Protein AF-A0A527GI50-F1 (afdb_monomer)

Mean predicted aligned error: 7.08 Å

Sequence (161 aa):
MSSLSAKIKDAFDEPACDKNRGKDAKARKEGCSKSLTPGAAAGGCAFDGAKIVLQPITDVAHLVHAPLACEGNSWDNRGAVSSGPTLWRTSFTTDLTELDLVMGQGERKLFKAIREIKHTYAPPAIFVYSTCVTALIGDDIEAVCKRATEKFGLAVVPINA

pLDDT: mean 90.47, std 7.97, range [59.47, 98.44]

Radius of gyration: 18.45 Å; Cα contacts (8 Å, |Δi|>4): 214; chains: 1; bounding box: 41×43×48 Å

Foldseek 3Di:
DDDPVRVVQVVLQDVPDVVLVPDPPVSSSCHPVDDDDPPDDDDDDVLLVVCLVCLLPQQEAEEELDAPPVCVVNQVPDDHDDPDRHNSNDHHYLNDDPCCLVVVCSLVSVLVSLVVCCVPRVTQAYEYEYDPSCVVSPPPVVVSQVVSCVVRVHRYHYDDD

Nearest PDB structures (foldseek):
  3pdi-assembly2_E  TM=9.610E-01  e=7.365E-15  Azotobacter vinelandii DJ
  9cjb-assembly1_A  TM=9.065E-01  e=5.347E-09  Azotobacter vinelandii
  8eno-assembly1_C  TM=9.141E-01  e=1.102E-08  Azotobacter vinelandii DJ
  7adr-assembly1_A  TM=8.720E-01  e=5.679E-09  Azotobacter vinelandii
  8eno-assembly1_A  TM=7.626E-01  e=2.012E-08  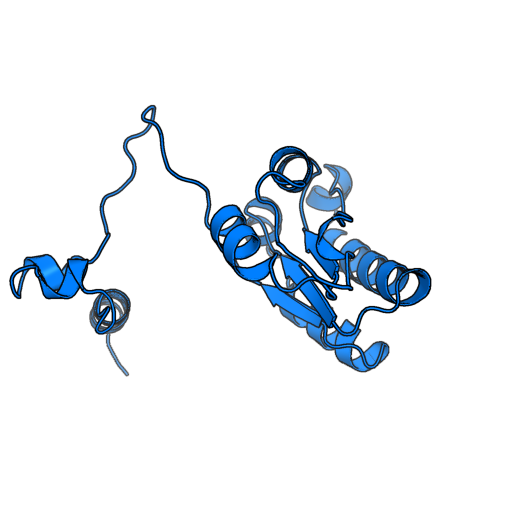Azotobacter vinelandii DJ

Solvent-accessible surface area (backbone atoms only — not comparable to full-atom values): 9445 Å² total; per-residue (Å²): 132,83,52,70,71,54,56,58,49,53,76,28,67,52,91,87,36,66,78,44,64,74,39,54,85,66,62,25,60,53,45,91,66,77,74,76,59,88,95,53,94,64,79,78,54,55,40,54,53,50,48,68,70,50,47,62,53,28,54,29,41,55,34,36,44,36,43,53,66,69,52,71,71,50,61,76,70,68,83,62,90,66,97,72,53,60,44,48,77,52,84,40,65,58,50,48,47,71,66,31,65,76,68,68,41,50,61,62,48,45,52,51,51,54,52,50,47,47,73,76,68,56,48,78,30,36,40,37,33,41,29,75,66,41,59,71,77,61,59,62,54,60,62,46,24,51,53,46,22,73,74,67,78,38,51,41,45,64,40,92,60

Structure (mmCIF, N/CA/C/O backbone):
data_AF-A0A527GI50-F1
#
_entry.id   AF-A0A527GI50-F1
#
loop_
_atom_site.group_PDB
_atom_site.id
_atom_site.type_symbol
_atom_site.label_atom_id
_atom_site.label_alt_id
_atom_site.label_comp_id
_atom_site.label_asym_id
_atom_site.label_entity_id
_atom_site.label_seq_id
_atom_site.pdbx_PDB_ins_code
_atom_site.Cartn_x
_atom_site.Cartn_y
_atom_site.Cartn_z
_atom_site.occupancy
_atom_site.B_iso_or_equiv
_atom_site.auth_seq_id
_atom_site.auth_comp_id
_atom_site.auth_asym_id
_atom_site.auth_atom_id
_atom_site.pdbx_PDB_model_num
ATOM 1 N N . MET A 1 1 ? 9.474 -32.047 -7.354 1.00 59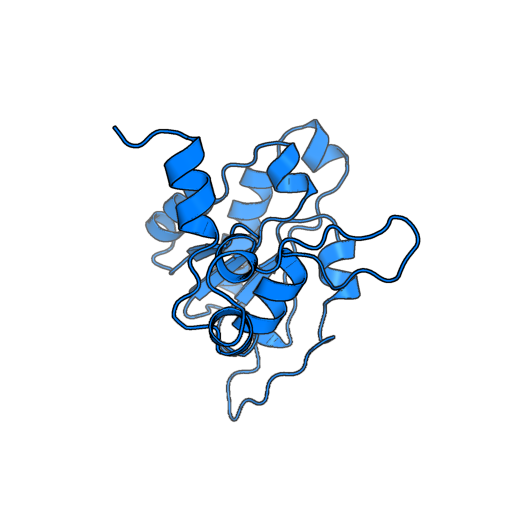.47 1 MET A N 1
ATOM 2 C CA . MET A 1 1 ? 9.463 -30.571 -7.228 1.00 59.47 1 MET A CA 1
ATOM 3 C C . MET A 1 1 ? 9.898 -29.967 -8.555 1.00 59.47 1 MET A C 1
ATOM 5 O O . MET A 1 1 ? 10.880 -30.441 -9.109 1.00 59.47 1 MET A O 1
ATOM 9 N N . SER A 1 2 ? 9.166 -28.982 -9.084 1.00 74.88 2 SER A N 1
ATOM 10 C CA . SER A 1 2 ? 9.562 -28.235 -10.292 1.00 74.88 2 SER A CA 1
ATOM 11 C C . SER A 1 2 ? 10.932 -27.578 -10.102 1.00 74.88 2 SER A C 1
ATOM 13 O O . SER A 1 2 ? 11.183 -27.010 -9.038 1.00 74.88 2 SER A O 1
ATOM 15 N N . SER A 1 3 ? 11.791 -27.604 -11.125 1.00 91.00 3 SER A N 1
ATOM 16 C CA . SER A 1 3 ? 13.058 -26.863 -11.100 1.00 91.00 3 SER A CA 1
ATOM 17 C C . SER A 1 3 ? 12.807 -25.349 -11.052 1.00 91.00 3 SER A C 1
ATOM 19 O O . SER A 1 3 ? 11.764 -24.869 -11.506 1.00 91.00 3 SER A O 1
ATOM 21 N N . LEU A 1 4 ? 13.764 -24.579 -10.521 1.00 83.75 4 LEU A N 1
ATOM 22 C CA . LEU A 1 4 ? 13.697 -23.109 -10.503 1.00 83.75 4 LEU A CA 1
ATOM 23 C C . LEU A 1 4 ? 13.525 -22.542 -11.921 1.00 83.75 4 LEU A C 1
ATOM 25 O O . LEU A 1 4 ? 12.709 -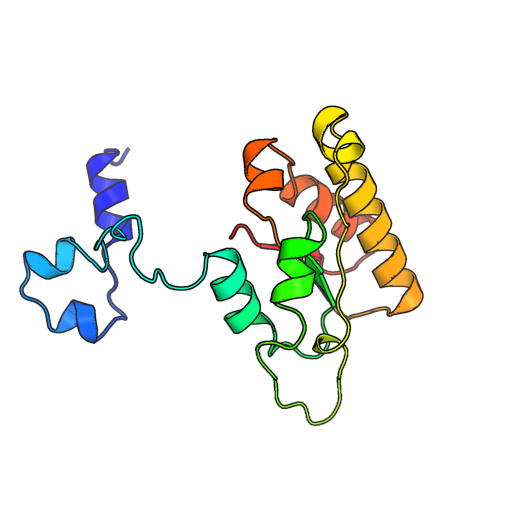21.656 -12.142 1.00 83.75 4 LEU A O 1
ATOM 29 N N . SER A 1 5 ? 14.232 -23.119 -12.896 1.00 83.19 5 SER A N 1
ATOM 30 C CA . SER A 1 5 ? 14.116 -22.731 -14.305 1.00 83.19 5 SER A CA 1
ATOM 31 C C . SER A 1 5 ? 12.706 -22.953 -14.861 1.00 83.19 5 SER A C 1
ATOM 33 O O . SER A 1 5 ? 12.223 -22.133 -15.637 1.00 83.19 5 SER A O 1
ATOM 35 N N . ALA A 1 6 ? 12.027 -24.029 -14.454 1.00 83.88 6 ALA A N 1
ATOM 36 C CA . ALA A 1 6 ? 10.646 -24.274 -14.857 1.00 83.88 6 ALA A CA 1
ATOM 37 C C . ALA A 1 6 ? 9.676 -23.272 -14.208 1.00 83.88 6 ALA A C 1
ATOM 39 O O . ALA A 1 6 ? 8.831 -22.738 -14.914 1.00 83.88 6 ALA A O 1
ATOM 40 N N . LYS A 1 7 ? 9.860 -22.925 -12.925 1.00 83.81 7 LYS A N 1
ATOM 41 C CA . LYS A 1 7 ? 9.045 -21.895 -12.249 1.00 83.81 7 LYS A CA 1
ATOM 42 C C . LYS A 1 7 ? 9.202 -20.505 -12.873 1.00 83.81 7 LYS A C 1
ATOM 44 O O . LYS A 1 7 ? 8.220 -19.797 -13.039 1.00 83.81 7 LYS A O 1
ATOM 49 N N . ILE A 1 8 ? 10.428 -20.126 -13.240 1.00 80.19 8 ILE A N 1
ATOM 50 C CA . ILE A 1 8 ? 10.690 -18.843 -13.911 1.00 80.19 8 ILE A CA 1
ATOM 51 C C . ILE A 1 8 ? 10.012 -18.809 -15.285 1.00 80.19 8 ILE A C 1
ATOM 53 O O . ILE A 1 8 ? 9.433 -17.796 -15.647 1.00 80.19 8 ILE A O 1
ATOM 57 N N . LYS A 1 9 ? 10.058 -19.911 -16.046 1.00 78.31 9 LYS A N 1
ATOM 58 C CA . LYS A 1 9 ? 9.387 -19.991 -17.354 1.00 78.31 9 LYS A CA 1
ATOM 59 C C . LYS A 1 9 ? 7.869 -19.895 -17.243 1.00 78.31 9 LYS A C 1
ATOM 61 O O . LYS A 1 9 ? 7.258 -19.274 -18.103 1.00 78.31 9 LYS A O 1
ATOM 66 N N . ASP A 1 10 ? 7.295 -20.490 -16.204 1.00 81.50 10 ASP A N 1
ATOM 67 C CA . ASP A 1 10 ? 5.854 -20.458 -15.941 1.00 81.50 10 ASP A CA 1
ATOM 68 C C . ASP A 1 10 ? 5.355 -19.025 -15.693 1.00 81.50 10 ASP A C 1
ATOM 70 O O . ASP A 1 10 ? 4.312 -18.631 -16.199 1.00 81.50 10 ASP A O 1
ATOM 74 N N . ALA A 1 11 ? 6.162 -18.192 -15.026 1.00 77.06 11 ALA A N 1
ATOM 75 C CA . ALA A 1 11 ? 5.842 -16.781 -14.793 1.00 77.06 11 ALA A CA 1
ATOM 76 C C . ALA A 1 11 ? 5.734 -15.932 -16.078 1.00 77.06 11 ALA A C 1
ATOM 78 O O . ALA A 1 11 ? 5.170 -14.843 -16.034 1.00 77.06 11 ALA A O 1
ATOM 79 N N . PHE A 1 12 ? 6.266 -16.409 -17.210 1.00 76.38 12 PHE A N 1
ATOM 80 C CA . PHE A 1 12 ? 6.169 -15.737 -18.513 1.00 76.38 12 PHE A CA 1
ATOM 81 C C . PHE A 1 12 ? 5.098 -16.345 -19.433 1.00 76.38 12 PHE A C 1
ATOM 83 O O . PHE A 1 12 ? 4.945 -15.892 -20.574 1.00 76.38 12 PHE A O 1
ATOM 90 N N . ASP A 1 13 ? 4.355 -17.357 -18.971 1.00 78.25 13 ASP A N 1
ATOM 91 C CA . ASP A 1 13 ? 3.180 -17.845 -19.687 1.00 78.25 13 ASP A CA 1
ATOM 92 C C . ASP A 1 13 ? 1.984 -16.929 -19.400 1.00 78.25 13 ASP A C 1
ATOM 94 O O . ASP A 1 13 ? 1.315 -17.019 -18.374 1.00 78.25 13 ASP A O 1
ATOM 98 N N . GLU A 1 14 ? 1.732 -16.001 -20.323 1.00 78.00 14 GLU A N 1
ATOM 99 C CA . GLU A 1 14 ? 0.635 -15.031 -20.247 1.00 78.00 14 GLU A CA 1
ATOM 100 C C . GLU A 1 14 ? -0.473 -15.401 -21.256 1.00 78.00 14 GLU A C 1
ATOM 102 O O . GLU A 1 14 ? -0.578 -14.774 -22.320 1.00 78.00 14 GLU A O 1
ATOM 107 N N . PRO A 1 15 ? -1.321 -16.416 -20.985 1.00 78.75 15 PRO A N 1
ATOM 108 C CA . PRO A 1 15 ? -2.307 -16.903 -21.952 1.00 78.75 15 PRO A CA 1
ATOM 109 C C . PRO A 1 15 ? -3.381 -15.863 -22.301 1.00 78.75 15 PRO A C 1
ATOM 111 O O . PRO A 1 15 ? -3.962 -15.941 -23.382 1.00 78.75 15 PRO A O 1
ATOM 114 N N . ALA A 1 16 ? -3.606 -14.884 -21.420 1.00 80.94 16 ALA A N 1
ATOM 115 C CA . ALA A 1 16 ? -4.584 -13.808 -21.581 1.00 80.94 16 ALA A CA 1
ATOM 116 C C . ALA A 1 16 ? -4.046 -12.560 -22.318 1.00 80.94 16 ALA A C 1
ATOM 118 O O . ALA A 1 16 ? -4.796 -11.616 -22.543 1.00 80.94 16 ALA A O 1
ATOM 119 N N . CYS A 1 17 ? -2.757 -12.514 -22.676 1.00 81.44 17 CYS A N 1
ATOM 120 C CA . CYS A 1 17 ? -2.137 -11.340 -23.294 1.00 81.44 17 CYS A CA 1
ATOM 121 C C . CYS A 1 17 ? -2.093 -11.474 -24.824 1.00 81.44 17 CYS A C 1
ATOM 123 O O . CYS A 1 17 ? -1.203 -12.134 -25.365 1.00 81.44 17 CYS A O 1
ATOM 125 N N . ASP A 1 18 ? -2.999 -10.805 -25.546 1.00 83.94 18 ASP A N 1
ATOM 126 C CA . ASP A 1 18 ? -3.069 -10.848 -27.021 1.00 83.94 18 ASP A CA 1
ATOM 127 C C . ASP A 1 18 ? -1.738 -10.477 -27.692 1.00 83.94 18 ASP A C 1
ATOM 129 O O . ASP A 1 18 ? -1.309 -11.097 -28.668 1.00 83.94 18 ASP A O 1
ATOM 133 N N . LYS A 1 19 ? -1.019 -9.511 -27.109 1.00 82.44 19 LYS A N 1
ATOM 134 C CA . LYS A 1 19 ? 0.298 -9.077 -27.586 1.00 82.44 19 LYS A CA 1
ATOM 135 C C . LYS A 1 19 ? 1.365 -10.163 -27.436 1.00 82.44 19 LYS A C 1
ATOM 137 O O . LYS A 1 19 ? 2.258 -10.244 -28.275 1.00 82.44 19 LYS A O 1
ATOM 142 N N . ASN A 1 20 ? 1.297 -10.990 -26.391 1.00 82.50 20 ASN A N 1
ATOM 143 C CA . ASN A 1 20 ? 2.210 -12.119 -26.211 1.00 82.50 20 ASN A CA 1
ATOM 144 C C . ASN A 1 20 ? 1.778 -13.331 -27.055 1.00 82.50 20 ASN A C 1
ATOM 146 O O . ASN A 1 20 ? 2.623 -14.045 -27.593 1.00 82.50 20 ASN A O 1
ATOM 150 N N . ARG A 1 21 ? 0.466 -13.529 -27.241 1.00 82.75 21 ARG A N 1
ATOM 151 C CA . ARG A 1 21 ? -0.119 -14.573 -28.101 1.00 82.75 21 ARG A CA 1
ATOM 152 C C . ARG A 1 21 ? 0.172 -14.363 -29.587 1.00 82.75 21 ARG A C 1
ATOM 154 O O . ARG A 1 21 ? 0.299 -15.353 -30.300 1.00 82.75 21 ARG A O 1
ATOM 161 N N . GLY A 1 22 ? 0.308 -13.111 -30.028 1.00 83.50 22 GLY A N 1
ATOM 162 C CA . GLY A 1 22 ? 0.698 -12.756 -31.395 1.00 83.50 22 GLY A CA 1
ATOM 163 C C . GLY A 1 22 ? 2.183 -12.970 -31.719 1.00 83.50 22 GLY A C 1
ATOM 164 O O . GLY A 1 22 ? 2.565 -12.871 -32.883 1.00 83.50 22 GLY A O 1
ATOM 165 N N . LYS A 1 23 ? 3.029 -13.263 -30.721 1.00 84.69 23 LYS A N 1
ATOM 166 C CA . LYS A 1 23 ? 4.443 -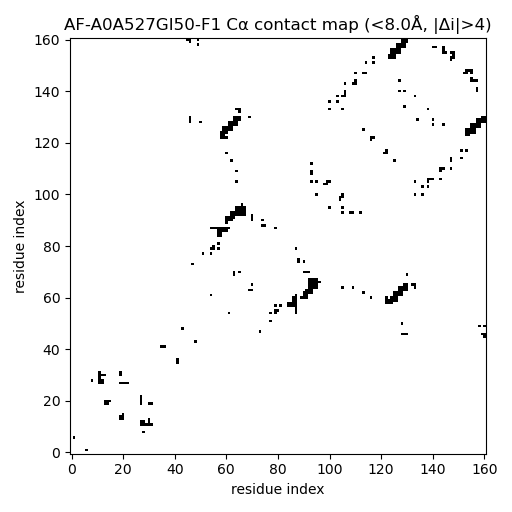13.603 -30.938 1.00 84.69 23 LYS A CA 1
ATOM 167 C C . LYS A 1 23 ? 4.592 -15.068 -31.347 1.00 84.69 23 LYS A C 1
ATOM 169 O O . LYS A 1 23 ? 3.769 -15.918 -31.004 1.00 84.69 23 LYS A O 1
ATOM 174 N N . ASP A 1 24 ? 5.692 -15.382 -32.025 1.00 88.06 24 ASP A N 1
ATOM 175 C CA . ASP A 1 24 ? 6.054 -16.770 -32.299 1.00 88.06 24 ASP A CA 1
ATOM 176 C C . ASP A 1 24 ? 6.294 -17.574 -30.999 1.00 88.06 24 ASP A C 1
ATOM 178 O O . ASP A 1 24 ? 6.443 -17.033 -29.899 1.00 88.06 24 ASP A O 1
ATOM 182 N N . ALA A 1 25 ? 6.331 -18.905 -31.102 1.00 82.06 25 ALA A N 1
ATOM 183 C CA . ALA A 1 25 ? 6.423 -19.778 -29.932 1.00 82.06 25 ALA A CA 1
ATOM 184 C C . ALA A 1 25 ? 7.714 -19.605 -29.107 1.00 82.06 25 ALA A C 1
ATOM 186 O O . ALA A 1 25 ? 7.745 -20.048 -27.955 1.00 82.06 25 ALA A O 1
ATOM 187 N N . LYS A 1 26 ? 8.767 -19.003 -29.677 1.00 81.50 26 LYS A N 1
ATOM 188 C CA . LYS A 1 26 ? 10.041 -18.751 -28.999 1.00 81.50 26 LYS A CA 1
ATOM 189 C C . LYS A 1 26 ? 10.000 -17.401 -28.279 1.00 81.50 26 LYS A C 1
ATOM 191 O O . LYS A 1 26 ? 10.207 -17.374 -27.073 1.00 81.50 26 LYS A O 1
ATOM 196 N N . ALA A 1 27 ? 9.627 -16.332 -28.976 1.00 79.81 27 ALA A N 1
ATOM 197 C CA . ALA A 1 27 ? 9.491 -14.974 -28.457 1.00 79.81 27 ALA A CA 1
ATOM 198 C C . ALA A 1 27 ? 8.349 -14.833 -27.435 1.00 79.81 27 ALA A C 1
ATOM 200 O O . ALA A 1 27 ? 8.414 -14.001 -26.532 1.00 79.81 27 ALA A O 1
ATOM 201 N N . ARG A 1 28 ? 7.312 -15.674 -27.513 1.00 79.31 28 ARG A N 1
ATOM 202 C CA . ARG A 1 28 ? 6.254 -15.740 -26.491 1.00 79.31 28 ARG A CA 1
ATOM 203 C C . ARG A 1 28 ? 6.776 -16.185 -25.122 1.00 79.31 28 ARG A C 1
ATOM 205 O O . ARG A 1 28 ? 6.299 -15.692 -24.107 1.00 79.31 28 ARG A O 1
ATOM 212 N N . LYS A 1 29 ? 7.777 -17.076 -25.088 1.00 76.00 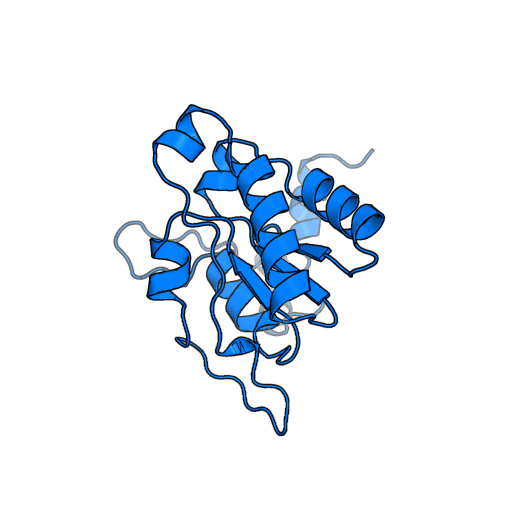29 LYS A N 1
ATOM 213 C CA . LYS A 1 29 ? 8.403 -17.560 -23.839 1.00 76.00 29 LYS A CA 1
ATOM 214 C C . LYS A 1 29 ? 9.277 -16.504 -23.159 1.00 76.00 29 LYS A C 1
ATOM 216 O O . LYS A 1 29 ? 9.673 -16.699 -22.017 1.00 76.00 29 LYS A O 1
ATOM 221 N N . GLU A 1 30 ? 9.603 -15.424 -23.865 1.00 75.19 30 GLU A N 1
ATOM 222 C CA . GLU A 1 30 ? 10.382 -14.302 -23.341 1.00 75.19 30 GLU A CA 1
ATOM 223 C C . GLU A 1 30 ? 9.482 -13.241 -22.684 1.00 75.19 30 GLU A C 1
ATOM 225 O O . GLU A 1 30 ? 9.995 -12.355 -22.005 1.00 75.19 30 GLU A O 1
ATOM 230 N N . GLY A 1 31 ? 8.154 -13.312 -22.857 1.00 74.50 31 GLY A N 1
ATOM 231 C CA . GLY A 1 31 ? 7.197 -12.397 -22.228 1.00 74.50 31 GLY A CA 1
ATOM 232 C C . GLY A 1 31 ? 7.480 -10.916 -22.515 1.00 74.50 31 GLY A C 1
ATOM 233 O O . GLY A 1 31 ? 8.017 -10.551 -23.569 1.00 74.50 31 GLY A O 1
ATOM 234 N N . CYS A 1 32 ? 7.101 -10.034 -21.590 1.00 73.31 32 CYS A N 1
ATOM 235 C CA . CYS A 1 32 ? 7.471 -8.614 -21.605 1.00 73.31 32 CYS A CA 1
ATOM 236 C C . CYS A 1 32 ? 8.755 -8.355 -20.791 1.00 73.31 32 CYS A C 1
ATOM 238 O O . CYS A 1 32 ? 8.781 -7.510 -19.906 1.00 73.31 32 CYS A O 1
ATOM 240 N N . SER A 1 33 ? 9.838 -9.071 -21.100 1.00 70.69 33 SER A N 1
ATOM 241 C CA . SER A 1 33 ? 11.110 -9.043 -20.350 1.00 70.69 33 SER A CA 1
ATOM 242 C C . SER A 1 33 ? 12.080 -7.922 -20.737 1.00 70.69 33 SER A C 1
ATOM 244 O O . SER A 1 33 ? 13.256 -7.965 -20.368 1.00 70.69 33 SER A O 1
ATOM 246 N N . LYS A 1 34 ? 11.634 -6.913 -21.498 1.00 73.12 34 LYS A N 1
ATOM 247 C CA . LYS A 1 34 ? 12.527 -5.833 -21.928 1.00 73.12 34 LYS A CA 1
ATOM 248 C C . LYS A 1 34 ? 12.980 -5.038 -20.705 1.00 73.12 34 LYS A C 1
ATOM 250 O O . LYS A 1 34 ? 12.220 -4.235 -20.170 1.00 73.12 34 LYS A O 1
ATOM 255 N N . SER A 1 35 ? 14.227 -5.264 -20.298 1.00 71.81 35 SER A N 1
ATOM 256 C CA . SER A 1 35 ? 14.856 -4.487 -19.238 1.00 71.81 35 SER A CA 1
ATOM 257 C C . SER A 1 35 ? 14.899 -3.015 -19.634 1.00 71.81 35 SER A C 1
ATOM 259 O O . SER A 1 35 ? 15.100 -2.663 -20.803 1.00 71.81 35 SER A O 1
ATOM 261 N N . LEU A 1 36 ? 14.668 -2.160 -18.649 1.00 80.38 36 LEU A N 1
ATOM 262 C CA . LEU A 1 36 ? 14.670 -0.720 -18.828 1.00 80.38 36 LEU A CA 1
ATOM 263 C C . LEU A 1 36 ? 16.112 -0.256 -19.045 1.00 80.38 36 LEU A C 1
ATOM 265 O O . LEU A 1 36 ? 17.023 -0.680 -18.335 1.00 80.38 36 LEU A O 1
ATOM 269 N N . THR A 1 37 ? 16.326 0.616 -20.028 1.00 84.12 37 THR A N 1
ATOM 270 C CA . THR A 1 37 ? 17.643 1.213 -20.266 1.00 84.12 37 THR A CA 1
ATOM 271 C C . THR A 1 37 ? 17.882 2.309 -19.224 1.00 84.12 37 THR A C 1
ATOM 273 O O . THR A 1 37 ? 17.102 3.265 -19.191 1.00 84.12 37 THR A O 1
ATOM 276 N N . PRO A 1 38 ? 18.937 2.230 -18.389 1.00 84.88 38 PRO A N 1
ATOM 277 C CA . PRO A 1 38 ? 19.259 3.298 -17.447 1.00 84.88 38 PRO A CA 1
ATOM 278 C C . PRO A 1 38 ? 19.401 4.653 -18.156 1.00 84.88 38 PRO A C 1
ATOM 280 O O . PRO A 1 38 ? 20.050 4.746 -19.196 1.00 84.88 38 PRO A O 1
ATOM 283 N N . GLY A 1 39 ? 18.775 5.696 -17.608 1.00 85.69 39 GLY A N 1
ATOM 284 C CA . GLY A 1 39 ? 18.767 7.044 -18.192 1.00 85.69 39 GLY A CA 1
ATOM 285 C C . GLY A 1 39 ? 17.714 7.283 -19.283 1.00 85.69 39 GLY A C 1
ATOM 286 O O . GLY A 1 39 ? 17.524 8.427 -19.689 1.00 85.69 39 GLY A O 1
ATOM 287 N N . ALA A 1 40 ? 16.998 6.251 -19.738 1.00 85.12 40 ALA A N 1
ATOM 288 C CA . ALA A 1 40 ? 15.817 6.419 -20.581 1.00 85.12 40 ALA A CA 1
ATOM 289 C C . ALA A 1 40 ? 14.547 6.554 -19.726 1.00 85.12 40 ALA A C 1
ATOM 291 O O . ALA A 1 40 ? 14.514 6.119 -18.574 1.00 85.12 40 ALA A O 1
ATOM 292 N N . ALA A 1 41 ? 13.481 7.116 -20.308 1.00 74.56 41 ALA A N 1
ATOM 293 C CA . ALA A 1 41 ? 12.167 7.107 -19.677 1.00 74.56 41 ALA A CA 1
ATOM 294 C C . ALA A 1 41 ? 11.727 5.655 -19.437 1.00 74.56 41 ALA A C 1
ATOM 296 O O . ALA A 1 41 ? 11.482 4.893 -20.376 1.00 74.56 41 ALA A O 1
ATOM 297 N N . ALA A 1 42 ? 11.663 5.282 -18.165 1.00 67.81 42 ALA A N 1
ATOM 298 C CA . ALA A 1 42 ? 11.027 4.065 -17.706 1.00 67.81 42 ALA A CA 1
ATOM 299 C C . ALA A 1 42 ? 9.554 4.355 -17.392 1.00 67.81 42 ALA A C 1
ATOM 301 O O . ALA A 1 42 ? 9.196 5.490 -17.079 1.00 67.81 42 ALA A O 1
ATOM 302 N N . GLY A 1 43 ? 8.694 3.341 -17.494 1.00 76.38 43 GLY A N 1
ATOM 303 C CA . GLY A 1 43 ? 7.329 3.441 -16.973 1.00 76.38 43 GLY A CA 1
ATOM 304 C C . GLY A 1 43 ? 7.306 3.608 -15.446 1.00 76.38 43 GLY A C 1
ATOM 305 O O . GLY A 1 43 ? 8.353 3.698 -14.803 1.00 76.38 43 GLY A O 1
ATOM 306 N N . GLY A 1 44 ? 6.105 3.622 -14.866 1.00 86.50 44 GLY A N 1
ATOM 307 C CA . GLY A 1 44 ? 5.924 3.624 -13.412 1.00 86.50 44 GLY A CA 1
ATOM 308 C C . GLY A 1 44 ? 6.524 2.389 -12.726 1.00 86.50 44 GLY A C 1
ATOM 309 O O . GLY A 1 44 ? 6.888 1.401 -13.371 1.00 86.50 44 GLY A O 1
ATOM 310 N N . CYS A 1 45 ? 6.628 2.443 -11.398 1.00 90.94 45 CYS A N 1
ATOM 311 C CA . CYS A 1 45 ? 7.007 1.285 -10.589 1.00 90.94 45 CYS A CA 1
ATOM 312 C C . CYS A 1 45 ? 5.802 0.362 -10.343 1.00 90.94 45 CYS A C 1
ATOM 314 O O . CYS A 1 45 ? 4.660 0.702 -10.655 1.00 90.94 45 CYS A O 1
ATOM 316 N N . ALA A 1 46 ? 6.043 -0.815 -9.770 1.00 91.62 46 ALA A N 1
ATOM 317 C CA . ALA A 1 46 ? 4.970 -1.764 -9.497 1.00 91.62 46 ALA A CA 1
ATOM 318 C C . ALA A 1 46 ? 3.950 -1.226 -8.468 1.00 91.62 46 ALA A C 1
ATOM 320 O O . ALA A 1 46 ? 2.752 -1.396 -8.691 1.00 91.62 46 ALA A O 1
ATOM 321 N N . PHE A 1 47 ? 4.376 -0.456 -7.455 1.00 94.25 47 PHE A N 1
ATOM 322 C CA . PHE A 1 47 ? 3.469 0.327 -6.596 1.00 94.25 47 PHE A CA 1
ATOM 323 C C . PHE A 1 47 ? 2.537 1.251 -7.397 1.00 94.25 47 PHE A C 1
ATOM 325 O O . PHE A 1 47 ? 1.325 1.225 -7.190 1.00 94.25 47 PHE A O 1
ATOM 332 N N . ASP A 1 48 ? 3.087 2.046 -8.320 1.00 92.69 48 ASP A N 1
ATOM 333 C CA . ASP A 1 48 ? 2.304 2.975 -9.144 1.00 92.69 48 ASP A CA 1
ATOM 334 C C . ASP A 1 48 ? 1.273 2.209 -9.986 1.00 92.69 48 ASP A C 1
ATOM 336 O O . ASP A 1 48 ? 0.089 2.538 -9.989 1.00 92.69 48 ASP A O 1
ATOM 340 N N . GLY A 1 49 ? 1.688 1.093 -10.594 1.00 92.25 49 GLY A N 1
ATOM 341 C CA . GLY A 1 49 ? 0.788 0.186 -11.305 1.00 92.25 49 GLY A CA 1
ATOM 342 C C . GLY A 1 49 ? -0.336 -0.367 -10.420 1.00 92.25 49 GLY A C 1
ATOM 343 O O . GLY A 1 49 ? -1.505 -0.304 -10.801 1.00 92.25 49 GLY A O 1
ATOM 344 N N . ALA A 1 50 ? -0.008 -0.872 -9.227 1.00 94.00 50 ALA A N 1
ATOM 345 C CA . ALA A 1 50 ? -0.987 -1.423 -8.293 1.00 94.00 50 ALA A CA 1
ATOM 346 C C . ALA A 1 50 ? -1.989 -0.362 -7.823 1.00 94.00 50 ALA A C 1
ATOM 348 O O . ALA A 1 50 ? -3.198 -0.599 -7.854 1.00 94.00 50 ALA A O 1
ATOM 349 N N . LYS A 1 51 ? -1.507 0.827 -7.443 1.00 92.75 51 LYS A N 1
ATOM 350 C CA . LYS A 1 51 ? -2.364 1.936 -7.020 1.00 92.75 51 LYS A CA 1
ATOM 351 C C . LYS A 1 51 ? -3.265 2.396 -8.162 1.00 92.75 51 LYS A C 1
ATOM 353 O O . LYS A 1 51 ? -4.469 2.485 -7.965 1.00 92.75 51 LYS A O 1
ATOM 358 N N . ILE A 1 52 ? -2.736 2.587 -9.372 1.00 91.94 52 ILE A N 1
ATOM 359 C CA . ILE A 1 52 ? -3.527 2.966 -10.555 1.00 91.94 52 ILE A CA 1
ATOM 360 C C . ILE A 1 52 ? -4.672 1.980 -10.828 1.00 91.94 52 ILE A C 1
ATOM 362 O O . ILE A 1 52 ? -5.772 2.401 -11.193 1.00 91.94 52 ILE A O 1
ATOM 366 N N . VAL A 1 53 ? -4.417 0.680 -10.673 1.00 92.44 53 VAL A N 1
ATOM 367 C CA . VAL A 1 53 ? -5.410 -0.371 -10.932 1.00 92.44 53 VAL A CA 1
ATOM 368 C C . VAL A 1 53 ? -6.462 -0.450 -9.828 1.00 92.44 53 VAL A C 1
ATOM 370 O O . VAL A 1 53 ? -7.631 -0.685 -10.127 1.00 92.44 53 VAL A O 1
ATOM 373 N N . LEU A 1 54 ? -6.069 -0.256 -8.568 1.00 93.88 54 LEU A N 1
ATOM 374 C CA . LEU A 1 54 ? -6.946 -0.457 -7.414 1.00 93.88 54 LEU A CA 1
ATOM 375 C C . LEU A 1 54 ? -7.668 0.815 -6.955 1.00 93.88 54 LEU A C 1
ATOM 377 O O . LEU A 1 54 ? -8.734 0.709 -6.359 1.00 93.88 54 LEU A O 1
ATOM 381 N N . GLN A 1 55 ? -7.147 2.006 -7.252 1.00 92.50 55 GLN A N 1
ATOM 382 C CA . GLN A 1 55 ? -7.744 3.302 -6.889 1.00 92.50 55 GLN A CA 1
ATOM 383 C C . GLN A 1 55 ? -9.210 3.509 -7.328 1.00 92.50 55 GLN A C 1
ATOM 385 O O . GLN A 1 55 ? -9.932 4.234 -6.644 1.00 92.50 55 GLN A O 1
ATOM 390 N N . PRO A 1 56 ? -9.717 2.876 -8.409 1.00 93.19 56 PRO A N 1
ATOM 391 C CA . PRO A 1 56 ? -11.145 2.896 -8.729 1.00 93.19 56 PRO A CA 1
ATOM 392 C C . PRO A 1 56 ? -12.064 2.219 -7.702 1.00 93.19 56 PRO A C 1
ATOM 394 O O . PRO A 1 56 ? -13.283 2.355 -7.810 1.00 93.19 56 PRO A O 1
ATOM 397 N N . ILE A 1 57 ? -11.533 1.511 -6.702 1.00 94.62 57 ILE A N 1
ATOM 398 C CA . ILE A 1 57 ? -12.324 1.026 -5.566 1.00 94.62 57 ILE A CA 1
ATOM 399 C C . ILE A 1 57 ? -12.554 2.200 -4.607 1.00 94.62 57 ILE A C 1
ATOM 401 O O . ILE A 1 57 ? -11.793 2.477 -3.691 1.00 94.62 57 ILE A O 1
ATOM 405 N N . THR A 1 58 ? -13.603 2.964 -4.896 1.00 95.31 58 THR A N 1
ATOM 406 C CA . THR A 1 58 ? -13.736 4.346 -4.408 1.00 95.31 58 THR A CA 1
ATOM 407 C C . THR A 1 58 ? -14.114 4.524 -2.932 1.00 95.31 58 THR A C 1
ATOM 409 O O . THR A 1 58 ? -14.058 5.646 -2.416 1.00 95.31 58 THR A O 1
ATOM 412 N N . ASP A 1 59 ? -14.512 3.447 -2.259 1.00 95.75 59 ASP A N 1
ATOM 413 C CA . ASP A 1 59 ? -14.997 3.408 -0.878 1.00 95.75 59 ASP A CA 1
ATOM 414 C C . ASP A 1 59 ? -13.994 2.817 0.124 1.00 95.75 59 ASP A C 1
ATOM 416 O O . ASP A 1 59 ? -14.237 2.890 1.329 1.00 95.75 59 ASP A O 1
ATOM 420 N N . VAL A 1 60 ? -12.860 2.279 -0.338 1.00 96.69 60 VAL A N 1
ATOM 421 C CA . VAL A 1 60 ? -11.793 1.774 0.538 1.00 96.69 60 VAL A CA 1
ATOM 422 C C . VAL A 1 60 ? -10.754 2.852 0.831 1.00 96.69 60 VAL A C 1
ATOM 424 O O . VAL A 1 60 ? -10.590 3.818 0.085 1.00 96.69 60 VAL A O 1
ATOM 427 N N . ALA A 1 61 ? -10.030 2.691 1.937 1.00 97.50 61 ALA A N 1
ATOM 428 C CA . ALA A 1 61 ? -8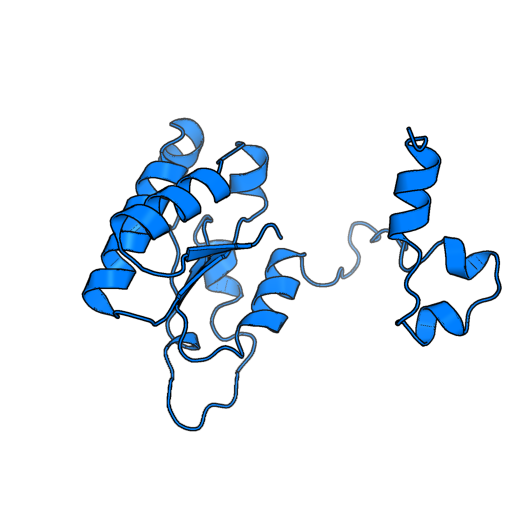.881 3.543 2.220 1.00 97.50 61 ALA A CA 1
ATOM 429 C C . ALA A 1 61 ? -7.615 2.955 1.586 1.00 97.50 61 ALA A C 1
ATOM 431 O O . ALA A 1 61 ? -7.236 1.818 1.877 1.00 97.50 61 ALA A O 1
ATOM 432 N N . HIS A 1 62 ? -6.939 3.754 0.762 1.00 96.56 62 HIS A N 1
ATOM 433 C CA . HIS A 1 62 ? -5.647 3.417 0.170 1.00 96.56 62 HIS A CA 1
ATOM 434 C C . HIS A 1 62 ? -4.521 3.927 1.077 1.00 96.56 62 HIS A C 1
ATOM 436 O O . HIS A 1 62 ? -4.196 5.111 1.050 1.00 96.56 62 HIS A O 1
ATOM 442 N N . LEU A 1 63 ? -3.956 3.045 1.906 1.00 97.69 63 LEU A N 1
ATOM 443 C CA . LEU A 1 63 ? -2.872 3.351 2.839 1.00 97.69 63 LEU A CA 1
ATOM 444 C C . LEU A 1 63 ? -1.516 2.960 2.255 1.00 97.69 63 LEU A C 1
ATOM 446 O O . LEU A 1 63 ? -1.204 1.781 2.108 1.00 97.69 63 LEU A O 1
ATOM 450 N N . VAL A 1 64 ? -0.678 3.953 1.985 1.00 97.38 64 VAL A N 1
ATOM 451 C CA . VAL A 1 64 ? 0.673 3.751 1.463 1.00 97.38 64 VAL A CA 1
ATOM 452 C C . VAL A 1 64 ? 1.678 3.672 2.607 1.00 97.38 64 VAL A C 1
ATOM 454 O O . VAL A 1 64 ? 1.900 4.639 3.338 1.00 97.38 64 VAL A O 1
ATOM 457 N N . HIS A 1 65 ? 2.292 2.503 2.783 1.00 97.31 65 HIS A N 1
ATOM 458 C CA . HIS A 1 65 ? 3.328 2.300 3.786 1.00 97.31 65 HIS A CA 1
ATOM 459 C C . HIS A 1 65 ? 4.691 2.676 3.197 1.00 97.31 65 HIS A C 1
ATOM 461 O O . HIS A 1 65 ? 5.364 1.872 2.552 1.00 97.31 65 HIS A O 1
ATOM 467 N N . ALA A 1 66 ? 5.052 3.953 3.328 1.00 95.75 66 ALA A N 1
ATOM 468 C CA . ALA A 1 66 ? 6.236 4.523 2.690 1.00 95.75 66 ALA A CA 1
ATOM 469 C C . ALA A 1 66 ? 6.655 5.855 3.333 1.00 95.75 66 ALA A C 1
ATOM 471 O O . ALA A 1 66 ? 5.878 6.439 4.098 1.00 95.75 66 ALA A O 1
ATOM 472 N N . PRO A 1 67 ? 7.841 6.386 2.986 1.00 95.75 67 PRO A N 1
ATOM 473 C CA . PRO A 1 67 ? 8.122 7.819 3.081 1.00 95.75 67 PRO A CA 1
ATOM 474 C C . PRO A 1 67 ? 7.135 8.648 2.239 1.00 95.75 67 PRO A C 1
ATOM 476 O O . PRO A 1 67 ? 6.587 8.148 1.251 1.00 95.75 67 PRO A O 1
ATOM 479 N N . LEU A 1 68 ? 6.950 9.932 2.574 1.00 95.56 68 LEU A N 1
ATOM 480 C CA . LEU A 1 68 ? 5.967 10.818 1.928 1.00 95.56 68 LEU A CA 1
ATOM 481 C C . LEU A 1 68 ? 5.982 10.793 0.392 1.00 95.56 68 LEU A C 1
ATOM 483 O O . LEU A 1 68 ? 4.925 10.856 -0.228 1.00 95.56 68 LEU A O 1
ATOM 487 N N . ALA A 1 69 ? 7.159 10.711 -0.232 1.00 94.25 69 ALA A N 1
ATOM 488 C CA . ALA A 1 69 ? 7.322 10.924 -1.670 1.00 94.25 69 ALA A CA 1
ATOM 489 C C . ALA A 1 69 ? 6.508 9.959 -2.553 1.00 94.25 69 ALA A C 1
ATOM 491 O O . ALA A 1 69 ? 6.025 10.373 -3.607 1.00 94.25 69 ALA A O 1
ATOM 492 N N . CYS A 1 70 ? 6.334 8.695 -2.151 1.00 93.75 70 CYS A N 1
ATOM 493 C CA . CYS A 1 70 ? 5.551 7.729 -2.932 1.00 93.75 70 CYS A CA 1
ATOM 494 C C . CYS A 1 70 ? 4.093 8.177 -3.060 1.00 93.75 70 CYS A C 1
ATOM 496 O O . CYS A 1 70 ? 3.507 8.127 -4.142 1.00 93.75 70 CYS A O 1
ATOM 498 N N . GLU A 1 71 ? 3.526 8.664 -1.960 1.00 93.88 71 GLU A N 1
ATOM 499 C CA . GLU A 1 71 ? 2.154 9.140 -1.931 1.00 93.88 71 GLU A CA 1
ATOM 500 C C . GLU A 1 71 ? 2.029 10.559 -2.485 1.00 93.88 71 GLU A C 1
ATOM 502 O O . GLU A 1 71 ? 1.191 10.803 -3.344 1.00 93.88 71 GLU A O 1
ATOM 507 N N . GLY A 1 72 ? 2.910 11.477 -2.083 1.00 93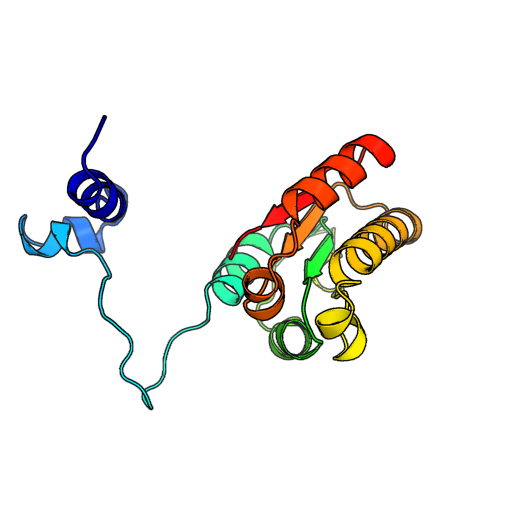.69 72 GLY A N 1
ATOM 508 C CA . GLY A 1 72 ? 2.866 12.876 -2.512 1.00 93.69 72 GLY A CA 1
ATOM 509 C C . GLY A 1 72 ? 2.929 13.061 -4.031 1.00 93.69 72 GLY A C 1
ATOM 510 O O . GLY A 1 72 ? 2.293 13.968 -4.551 1.00 93.69 72 GLY A O 1
ATOM 511 N N . ASN A 1 73 ? 3.637 12.183 -4.751 1.00 91.56 73 ASN A N 1
ATOM 512 C CA . ASN A 1 73 ? 3.695 12.222 -6.218 1.00 91.56 73 ASN A CA 1
ATOM 513 C C . ASN A 1 73 ? 2.546 11.468 -6.908 1.00 91.56 73 ASN A C 1
ATOM 515 O O . ASN A 1 73 ? 2.266 11.724 -8.076 1.00 91.56 73 ASN A O 1
ATOM 519 N N . SER A 1 74 ? 1.911 10.511 -6.226 1.00 89.88 74 SER A N 1
ATOM 520 C CA . SER A 1 74 ? 0.840 9.688 -6.808 1.00 89.88 74 SER A CA 1
ATOM 521 C C . SER A 1 74 ? -0.561 10.146 -6.401 1.00 89.88 74 SER A C 1
ATOM 523 O O . SER A 1 74 ? -1.549 9.640 -6.940 1.00 89.88 74 SER A O 1
ATOM 525 N N . TRP A 1 75 ? -0.669 11.083 -5.456 1.00 91.25 75 TRP A N 1
ATOM 526 C CA . TRP A 1 75 ? -1.945 11.568 -4.954 1.00 91.25 75 TRP A CA 1
ATOM 527 C C . TRP A 1 75 ? -2.739 12.253 -6.064 1.00 91.25 75 TRP A C 1
ATOM 529 O O . TRP A 1 75 ? -2.292 13.225 -6.666 1.00 91.25 75 TRP A O 1
ATOM 539 N N . ASP A 1 76 ? -3.912 11.690 -6.352 1.00 86.19 76 ASP A N 1
ATOM 540 C CA . ASP A 1 76 ? -4.842 12.149 -7.388 1.00 86.19 76 ASP A CA 1
ATOM 541 C C . ASP A 1 76 ? -4.231 12.259 -8.802 1.00 86.19 76 ASP A C 1
ATOM 543 O O . ASP A 1 76 ? -4.817 12.846 -9.706 1.00 86.19 76 ASP A O 1
ATOM 547 N N . ASN A 1 77 ? -3.078 11.617 -9.042 1.00 84.38 77 ASN A N 1
ATOM 548 C CA . ASN A 1 77 ? -2.446 11.569 -10.367 1.00 84.38 77 ASN A CA 1
ATOM 549 C C . ASN A 1 77 ? -3.316 10.801 -11.384 1.00 84.38 77 ASN A C 1
ATOM 551 O O . ASN A 1 77 ? -3.263 11.025 -12.593 1.00 84.38 77 ASN A O 1
ATOM 555 N N . ARG A 1 78 ? -4.161 9.889 -10.885 1.00 84.25 78 ARG A N 1
ATOM 556 C CA . ARG A 1 78 ? -5.153 9.158 -11.672 1.00 84.25 78 ARG A CA 1
ATOM 557 C C . ARG A 1 78 ? -6.529 9.255 -11.031 1.00 84.25 78 ARG A C 1
ATOM 559 O O . ARG A 1 78 ? -6.813 8.577 -10.045 1.00 84.25 78 ARG A O 1
ATOM 566 N N . GLY A 1 79 ? -7.396 10.057 -11.635 1.00 84.38 79 GLY A N 1
ATOM 567 C CA . GLY A 1 79 ? -8.782 10.171 -11.201 1.00 84.38 79 GLY A CA 1
ATOM 568 C C . GLY A 1 79 ? -9.574 8.872 -11.400 1.00 84.38 79 GLY A C 1
ATOM 569 O O . GLY A 1 79 ? -9.385 8.159 -12.389 1.00 84.38 79 GLY A O 1
ATOM 570 N N . ALA A 1 80 ? -10.503 8.604 -10.485 1.00 87.06 80 ALA A N 1
ATOM 571 C CA . ALA A 1 80 ? -11.562 7.615 -10.640 1.00 87.06 80 ALA A CA 1
ATOM 572 C C . ALA A 1 80 ? -12.931 8.311 -10.726 1.00 87.06 80 ALA A C 1
ATOM 574 O O . ALA A 1 80 ? -13.178 9.338 -10.091 1.00 87.06 80 ALA A O 1
ATOM 575 N N . VAL A 1 81 ? -13.846 7.756 -11.519 1.00 88.94 81 VAL A N 1
ATOM 576 C CA . VAL A 1 81 ? -15.237 8.224 -11.546 1.00 88.94 81 VAL A CA 1
ATOM 577 C C . VAL A 1 81 ? -16.006 7.468 -10.469 1.00 88.94 81 VAL A C 1
ATOM 579 O O . VAL A 1 81 ? -15.985 6.243 -10.446 1.00 88.94 81 VAL A O 1
ATOM 582 N N . SER A 1 82 ? -16.697 8.197 -9.597 1.00 91.00 82 SER A N 1
ATOM 583 C CA . SER A 1 82 ? -17.596 7.626 -8.593 1.00 91.00 82 SER A CA 1
ATOM 584 C C . SER A 1 82 ? -18.902 8.402 -8.561 1.00 91.00 82 SER A C 1
ATOM 586 O O . SER A 1 82 ? -18.902 9.630 -8.648 1.00 91.00 82 SER A O 1
ATOM 588 N N . SER A 1 83 ? -20.011 7.679 -8.420 1.00 91.75 83 SER A N 1
ATOM 589 C CA . SER A 1 83 ? -21.355 8.233 -8.240 1.00 91.75 83 SER A CA 1
ATOM 590 C C . SER A 1 83 ? -21.751 8.398 -6.767 1.00 91.75 83 SER A C 1
ATOM 592 O O . SER A 1 83 ? -22.891 8.758 -6.487 1.00 91.75 83 SER A O 1
ATOM 594 N N . GLY A 1 84 ? -20.850 8.111 -5.820 1.00 93.12 84 GLY A N 1
ATOM 595 C CA . GLY A 1 84 ? -21.134 8.232 -4.390 1.00 93.12 84 GLY A CA 1
ATOM 596 C C . GLY A 1 84 ? -19.863 8.316 -3.546 1.00 93.12 84 GLY A C 1
ATOM 597 O O . GLY A 1 84 ? -19.458 9.426 -3.210 1.00 93.12 84 GLY A O 1
ATOM 598 N N . PRO A 1 85 ? -19.217 7.190 -3.195 1.00 93.06 85 PRO A N 1
ATOM 599 C CA . PRO A 1 85 ? -18.033 7.198 -2.337 1.00 93.06 85 PRO A CA 1
ATOM 600 C C . PRO A 1 85 ? -16.863 7.986 -2.938 1.00 93.06 85 PRO A C 1
ATOM 602 O O . PRO A 1 85 ? -16.512 7.811 -4.104 1.00 93.06 85 PRO A O 1
ATOM 605 N N . THR A 1 86 ? -16.229 8.845 -2.143 1.00 93.94 86 THR A N 1
ATOM 606 C CA . THR A 1 86 ? -15.091 9.671 -2.587 1.00 93.94 86 THR A CA 1
ATOM 607 C C . THR A 1 86 ? -13.836 9.447 -1.751 1.00 93.94 86 THR A C 1
ATOM 609 O O . THR A 1 86 ? -12.926 10.272 -1.806 1.00 93.94 86 THR A O 1
ATOM 612 N N . LEU A 1 87 ? -13.777 8.366 -0.966 1.00 94.75 87 LEU A N 1
ATOM 613 C CA . LEU A 1 87 ? -12.677 8.128 -0.031 1.00 94.75 87 LEU A CA 1
ATOM 614 C C . LEU A 1 87 ? -11.334 7.970 -0.750 1.00 94.75 87 LEU A C 1
ATOM 616 O O . LEU A 1 87 ? -10.326 8.429 -0.234 1.00 94.75 87 LEU A O 1
ATOM 620 N N . TRP A 1 88 ? -11.335 7.434 -1.973 1.00 92.00 88 TRP A N 1
ATOM 621 C CA . TRP A 1 88 ? -10.144 7.340 -2.829 1.00 92.00 88 TRP A CA 1
ATOM 622 C C . TRP A 1 88 ? -9.448 8.682 -3.121 1.00 92.00 88 TRP A C 1
ATOM 624 O O . TRP A 1 88 ? -8.267 8.690 -3.455 1.00 92.00 88 TRP A O 1
ATOM 634 N N . ARG A 1 89 ? -10.158 9.819 -3.016 1.00 92.00 89 ARG A N 1
ATOM 635 C CA . ARG A 1 89 ? -9.549 11.156 -3.154 1.00 92.00 89 ARG A CA 1
ATOM 636 C C . ARG A 1 89 ? -8.770 11.561 -1.912 1.00 92.00 89 ARG A C 1
ATOM 638 O O . ARG A 1 89 ? -7.907 12.434 -1.985 1.00 92.00 89 ARG A O 1
ATOM 645 N N . THR A 1 90 ? -9.088 10.968 -0.767 1.00 92.50 90 THR A N 1
ATOM 646 C CA . THR A 1 90 ? -8.321 11.137 0.459 1.00 92.50 90 THR A CA 1
ATOM 647 C C . THR A 1 90 ? -7.135 10.192 0.428 1.00 92.50 90 THR A C 1
ATOM 649 O O . THR A 1 90 ? -7.259 8.995 0.183 1.00 92.50 90 THR A O 1
ATOM 652 N N . SER A 1 91 ? -5.971 10.760 0.692 1.00 89.69 91 SER A N 1
ATOM 653 C CA . SER A 1 91 ? -4.716 10.041 0.703 1.00 89.69 91 SER A CA 1
ATOM 654 C C . SER A 1 91 ? -4.319 9.648 2.124 1.00 89.69 91 SER A C 1
ATOM 656 O O . SER A 1 91 ? -4.469 10.441 3.058 1.00 89.69 91 SER A O 1
ATOM 658 N N . PHE A 1 92 ? -3.796 8.431 2.285 1.00 96.75 92 PHE A N 1
ATOM 659 C CA . PHE A 1 92 ? -3.284 7.932 3.555 1.00 96.75 92 PHE A CA 1
ATOM 660 C C . PHE A 1 92 ? -1.860 7.420 3.377 1.00 96.75 92 PHE A C 1
ATOM 662 O O . PHE A 1 92 ? -1.579 6.604 2.503 1.00 96.75 92 PHE A O 1
ATOM 669 N N . THR A 1 93 ? -0.960 7.851 4.254 1.00 97.06 93 THR A N 1
ATOM 670 C CA . THR A 1 93 ? 0.418 7.364 4.289 1.00 97.06 93 THR A CA 1
ATOM 671 C C . THR A 1 93 ? 0.900 7.227 5.723 1.00 97.06 93 THR A C 1
ATOM 673 O O . THR A 1 93 ? 0.440 7.938 6.617 1.00 97.06 93 THR A O 1
ATOM 676 N N . THR A 1 94 ? 1.832 6.306 5.959 1.00 97.12 94 THR A N 1
ATOM 677 C CA . THR A 1 94 ? 2.543 6.237 7.241 1.00 97.12 94 THR A CA 1
ATOM 678 C C . THR A 1 94 ? 3.639 7.289 7.380 1.00 97.12 94 THR A C 1
ATOM 680 O O . THR A 1 94 ? 4.152 7.443 8.487 1.00 97.12 94 THR A O 1
ATOM 683 N N . ASP A 1 95 ? 4.016 7.953 6.280 1.00 96.81 95 ASP A N 1
ATOM 684 C CA . ASP A 1 95 ? 5.094 8.945 6.201 1.00 96.81 95 ASP A CA 1
ATOM 685 C C . ASP A 1 95 ? 6.323 8.530 7.025 1.00 96.81 95 ASP A C 1
ATOM 687 O O . ASP A 1 95 ? 6.600 9.049 8.110 1.00 96.81 95 ASP A O 1
ATOM 691 N N . LEU A 1 96 ? 6.975 7.455 6.583 1.00 96.62 96 LEU A N 1
ATOM 692 C CA . LEU A 1 96 ? 8.121 6.890 7.286 1.00 96.62 96 LEU A CA 1
ATOM 693 C C . LEU A 1 96 ? 9.290 7.869 7.264 1.00 96.62 96 LEU A C 1
ATOM 695 O O . LEU A 1 96 ? 9.766 8.275 6.205 1.00 96.62 96 LEU A O 1
ATOM 699 N N . THR A 1 97 ? 9.762 8.203 8.458 1.00 95.88 97 THR A N 1
ATOM 700 C CA . THR A 1 97 ? 10.955 9.017 8.669 1.00 95.88 97 THR A CA 1
ATOM 701 C C . THR A 1 97 ? 12.194 8.132 8.741 1.00 95.88 97 THR A C 1
ATOM 703 O O . THR A 1 97 ? 12.096 6.926 8.957 1.00 95.88 97 THR A O 1
ATOM 706 N N . GLU A 1 98 ? 13.381 8.725 8.631 1.00 94.31 98 GLU A N 1
ATOM 707 C CA . GLU A 1 98 ? 14.647 7.998 8.796 1.00 94.31 98 GLU A CA 1
ATOM 708 C C . GLU A 1 98 ? 14.702 7.209 10.115 1.00 94.31 98 GLU A C 1
ATOM 710 O O . GLU A 1 98 ? 15.113 6.052 10.130 1.00 94.31 98 GLU A O 1
ATOM 715 N N . LEU A 1 99 ? 14.203 7.790 11.212 1.00 93.94 99 LEU A N 1
ATOM 716 C CA . LEU A 1 99 ? 14.137 7.106 12.505 1.00 93.94 99 LEU A CA 1
ATOM 717 C C . LEU A 1 99 ? 13.219 5.882 12.471 1.00 93.94 99 LEU A C 1
ATOM 719 O O . LEU A 1 99 ? 13.551 4.866 13.079 1.00 93.94 99 LEU A O 1
ATOM 723 N N . ASP A 1 100 ? 12.090 5.952 11.762 1.00 94.25 100 ASP A N 1
ATOM 724 C CA . ASP A 1 100 ? 11.181 4.810 11.625 1.00 94.25 100 ASP A CA 1
ATOM 725 C C . ASP A 1 100 ? 11.867 3.646 10.895 1.00 94.25 100 ASP A C 1
ATOM 727 O O . ASP A 1 100 ? 11.688 2.491 11.287 1.00 94.25 100 ASP A O 1
ATOM 731 N N . LEU A 1 101 ? 12.677 3.966 9.879 1.00 91.94 101 LEU A N 1
ATOM 732 C CA . LEU A 1 101 ? 13.429 3.002 9.074 1.00 91.94 101 LEU A CA 1
ATOM 733 C C . LEU A 1 101 ? 14.573 2.365 9.865 1.00 91.94 101 LEU A C 1
ATOM 735 O O . LEU A 1 101 ? 14.702 1.146 9.894 1.00 91.94 101 LEU A O 1
ATOM 739 N N . VAL A 1 102 ? 15.392 3.183 10.533 1.00 92.75 102 VAL A N 1
ATOM 740 C CA . VAL A 1 102 ? 16.568 2.707 11.279 1.00 92.75 102 VAL A CA 1
ATOM 741 C C . VAL A 1 102 ? 16.155 1.905 12.512 1.00 92.75 102 VAL A C 1
ATOM 743 O O . VAL A 1 102 ? 16.792 0.911 12.850 1.00 92.75 102 VAL A O 1
ATOM 746 N N . MET A 1 103 ? 15.082 2.321 13.188 1.00 92.12 103 MET A N 1
ATOM 747 C CA . MET A 1 103 ? 14.636 1.698 14.436 1.00 92.12 103 MET A CA 1
ATOM 748 C C . MET A 1 103 ? 13.599 0.584 14.229 1.00 92.12 103 MET A C 1
ATOM 750 O O . MET A 1 103 ? 13.121 0.030 15.221 1.00 92.12 103 MET A O 1
ATOM 754 N N . GLY A 1 104 ? 13.213 0.280 12.982 1.00 84.31 104 GLY A N 1
ATOM 755 C CA . GLY A 1 104 ? 12.229 -0.763 12.664 1.00 84.31 104 GLY A CA 1
ATOM 756 C C . GLY A 1 104 ? 10.852 -0.508 13.288 1.00 84.31 104 GLY A C 1
ATOM 757 O O . GLY A 1 104 ? 10.203 -1.421 13.794 1.00 84.31 104 GLY A O 1
ATOM 758 N N . GLN A 1 105 ? 10.413 0.754 13.337 1.00 90.25 105 GLN A N 1
ATOM 759 C CA . GLN A 1 105 ? 9.117 1.126 13.927 1.00 90.25 105 GLN A CA 1
ATOM 760 C C . GLN A 1 105 ? 7.977 1.173 12.898 1.00 90.25 105 GLN A C 1
ATOM 762 O O . GLN A 1 105 ? 6.824 1.401 13.284 1.00 90.25 105 GLN A O 1
ATOM 767 N N . GLY A 1 106 ? 8.283 0.907 11.621 1.00 94.75 106 GLY A N 1
ATOM 768 C CA . GLY A 1 106 ? 7.350 0.916 10.492 1.00 94.75 106 GLY A CA 1
ATOM 769 C C . GLY A 1 106 ? 6.081 0.114 10.767 1.00 94.75 106 GLY A C 1
ATOM 770 O O . GLY A 1 106 ? 4.992 0.687 10.805 1.00 94.75 106 GLY A O 1
ATOM 771 N N . GLU A 1 107 ? 6.211 -1.166 11.112 1.00 96.75 107 GLU A N 1
ATOM 772 C CA . GLU A 1 107 ? 5.075 -2.054 11.401 1.00 96.75 107 GLU A CA 1
ATOM 773 C C . GLU A 1 107 ? 4.158 -1.556 12.534 1.00 96.75 107 GLU A C 1
ATOM 775 O O . GLU A 1 107 ? 2.926 -1.675 12.482 1.00 96.75 107 GLU A O 1
ATOM 780 N N . ARG A 1 108 ? 4.740 -0.979 13.596 1.00 96.44 108 ARG A N 1
ATOM 781 C CA . ARG A 1 108 ? 3.967 -0.424 14.723 1.00 96.44 108 ARG A CA 1
ATOM 782 C C . ARG A 1 108 ? 3.212 0.827 14.291 1.00 96.44 108 ARG A C 1
ATOM 784 O O . ARG A 1 108 ? 2.043 0.990 14.655 1.00 96.44 108 ARG A O 1
ATOM 791 N N . LYS A 1 109 ? 3.868 1.689 13.512 1.00 97.44 109 LYS A N 1
ATOM 792 C CA . LYS A 1 109 ? 3.274 2.898 12.937 1.00 97.44 109 LYS A CA 1
ATOM 793 C C . LYS A 1 109 ? 2.151 2.539 11.963 1.00 97.44 109 LYS A C 1
ATOM 795 O O . LYS A 1 109 ? 1.069 3.110 12.070 1.00 97.44 109 LYS A O 1
ATOM 800 N N . LEU A 1 110 ? 2.350 1.524 11.122 1.00 97.94 110 LEU A N 1
ATOM 801 C CA . LEU A 1 110 ? 1.342 0.977 10.213 1.00 97.94 110 LEU A CA 1
ATOM 802 C C . LEU A 1 110 ? 0.100 0.498 10.969 1.00 97.94 110 LEU A C 1
ATOM 804 O O . LEU A 1 110 ? -1.017 0.912 10.666 1.00 97.94 110 LEU A O 1
ATOM 808 N N . PHE A 1 111 ? 0.281 -0.313 12.013 1.00 98.19 111 PHE A N 1
ATOM 809 C CA . PHE A 1 111 ? -0.840 -0.790 12.823 1.00 98.19 111 PHE A CA 1
ATOM 810 C C . PHE A 1 111 ? -1.624 0.356 13.486 1.00 98.19 111 PHE A C 1
ATOM 812 O O . PHE A 1 111 ? -2.854 0.310 13.584 1.00 98.19 111 PHE A O 1
ATOM 819 N N . LYS A 1 112 ? -0.917 1.396 13.944 1.00 98.06 112 LYS A N 1
ATOM 820 C CA . LYS A 1 112 ? -1.526 2.605 14.509 1.00 98.06 112 LYS A CA 1
ATOM 821 C C . LYS A 1 112 ? -2.299 3.396 13.446 1.00 98.06 112 LYS A C 1
ATOM 823 O O . LYS A 1 112 ? -3.426 3.795 13.730 1.00 98.06 112 LYS A O 1
ATOM 828 N N . ALA A 1 113 ? -1.747 3.555 12.245 1.00 98.19 113 ALA A N 1
ATOM 829 C CA . ALA A 1 113 ? -2.407 4.233 11.132 1.00 98.19 113 ALA A CA 1
ATOM 830 C C . ALA A 1 113 ? -3.701 3.512 10.717 1.00 98.19 113 ALA A C 1
ATOM 832 O O . ALA A 1 113 ? -4.746 4.145 10.600 1.00 98.19 113 ALA A O 1
ATOM 833 N N . ILE A 1 114 ? -3.676 2.178 10.609 1.00 98.44 114 ILE A N 1
ATOM 834 C CA . ILE A 1 114 ? -4.872 1.365 10.324 1.00 98.44 114 ILE A CA 1
ATOM 835 C C . ILE A 1 114 ? -5.972 1.615 11.365 1.00 98.44 114 ILE A C 1
ATOM 837 O O . ILE A 1 114 ? -7.140 1.803 11.021 1.00 98.44 114 ILE A O 1
ATOM 841 N N . ARG A 1 115 ? -5.601 1.650 12.650 1.00 98.19 115 ARG A N 1
ATOM 842 C CA . ARG A 1 115 ? -6.532 1.951 13.744 1.00 98.19 115 ARG A CA 1
ATOM 843 C C . ARG A 1 115 ? -7.152 3.343 13.590 1.00 98.19 115 ARG A C 1
ATOM 845 O O . ARG A 1 115 ? -8.353 3.491 13.790 1.00 98.19 115 ARG A O 1
ATOM 852 N N . GLU A 1 116 ? -6.348 4.351 13.271 1.00 98.25 116 GLU A N 1
ATOM 853 C CA . GLU A 1 116 ? -6.812 5.734 13.098 1.00 98.25 116 GLU A CA 1
ATOM 854 C C . GLU A 1 116 ? -7.773 5.855 11.913 1.00 98.25 116 GLU A C 1
ATOM 856 O O . GLU A 1 116 ? -8.878 6.365 12.082 1.00 98.25 116 GLU A O 1
ATOM 861 N N . ILE A 1 117 ? -7.433 5.267 10.763 1.00 98.06 117 ILE A N 1
ATOM 862 C CA . ILE A 1 117 ? -8.312 5.230 9.584 1.00 98.06 117 ILE A CA 1
ATOM 863 C C . ILE A 1 117 ? -9.651 4.566 9.921 1.00 98.06 117 ILE A C 1
ATOM 865 O O . ILE A 1 117 ? -10.711 5.110 9.609 1.00 98.06 117 ILE A O 1
ATOM 869 N N . LYS A 1 118 ? -9.616 3.420 10.614 1.00 96.88 118 LYS A N 1
ATOM 870 C CA . LYS A 1 118 ? -10.821 2.705 11.051 1.00 96.88 118 LYS A CA 1
ATOM 871 C C . LYS A 1 118 ? -11.725 3.579 11.923 1.00 96.88 118 LYS A C 1
ATOM 873 O O . LYS A 1 118 ? -12.935 3.563 11.736 1.00 96.88 118 LYS A O 1
ATOM 878 N N . HIS A 1 119 ? -11.166 4.312 12.884 1.00 97.06 119 HIS A N 1
ATOM 879 C CA . HIS A 1 119 ? -11.968 5.134 13.793 1.00 97.06 119 HIS A CA 1
ATOM 880 C C . HIS A 1 119 ? -12.489 6.420 13.153 1.00 97.06 119 HIS A C 1
ATOM 882 O O . HIS A 1 119 ? -13.592 6.840 13.487 1.00 97.06 119 HIS A O 1
ATOM 888 N N . THR A 1 120 ? -11.714 7.042 12.266 1.00 97.50 120 THR A N 1
ATOM 889 C CA . THR A 1 120 ? -12.072 8.338 11.677 1.00 97.50 120 THR A CA 1
ATOM 890 C C . THR A 1 120 ? -12.975 8.197 10.455 1.00 97.50 120 THR A C 1
ATOM 892 O O . THR A 1 120 ? -13.922 8.964 10.318 1.00 97.50 120 THR A O 1
ATOM 895 N N . TYR A 1 121 ? -12.697 7.229 9.579 1.00 96.94 121 TYR A N 1
ATOM 896 C CA . TYR A 1 121 ? -13.387 7.087 8.290 1.00 96.94 121 TYR A CA 1
ATOM 897 C C . TYR A 1 121 ? -14.290 5.854 8.223 1.00 96.94 121 TYR A C 1
ATOM 899 O O . TYR A 1 121 ? -15.219 5.839 7.424 1.00 96.94 121 TYR A O 1
ATOM 907 N N . ALA A 1 122 ? -14.020 4.835 9.048 1.00 95.62 122 ALA A N 1
ATOM 908 C CA . ALA A 1 122 ? -14.752 3.567 9.084 1.00 95.62 122 ALA A CA 1
ATOM 909 C C . ALA A 1 122 ? -15.042 2.962 7.687 1.00 95.62 122 ALA A C 1
ATOM 911 O O . ALA A 1 122 ? -16.195 2.636 7.393 1.00 95.62 122 ALA A O 1
ATOM 912 N N . PRO A 1 123 ? -14.024 2.812 6.811 1.00 97.38 123 PRO A N 1
ATOM 913 C CA . PRO A 1 123 ? -14.238 2.254 5.480 1.00 97.38 123 PRO A CA 1
ATOM 914 C C . PRO A 1 123 ? -14.607 0.762 5.543 1.00 97.38 123 PRO A C 1
ATOM 916 O O . PRO A 1 123 ? -14.296 0.104 6.539 1.00 97.38 123 PRO A O 1
ATOM 919 N N . PRO A 1 124 ? -15.181 0.185 4.471 1.00 96.81 124 PRO A N 1
ATOM 920 C CA . PRO A 1 124 ? -15.437 -1.255 4.380 1.00 96.81 124 PRO A CA 1
ATOM 921 C C . PRO A 1 124 ? -14.155 -2.101 4.355 1.00 96.81 124 PRO A C 1
ATOM 923 O O . PRO A 1 124 ? -14.152 -3.237 4.831 1.00 96.81 124 PRO A O 1
ATOM 926 N N . ALA A 1 125 ? -13.063 -1.555 3.808 1.00 98.06 125 ALA A N 1
ATOM 927 C CA . ALA A 1 125 ? -11.748 -2.188 3.781 1.00 98.06 125 ALA A CA 1
ATOM 928 C C . ALA A 1 125 ? -10.612 -1.151 3.737 1.00 98.06 125 ALA A C 1
ATOM 930 O O . ALA A 1 125 ? -10.817 0.016 3.391 1.00 98.06 125 ALA A O 1
ATOM 931 N N . ILE A 1 126 ? -9.401 -1.594 4.078 1.00 98.38 126 ILE A N 1
ATOM 932 C CA . ILE A 1 126 ? -8.158 -0.824 3.960 1.00 98.38 126 ILE A CA 1
ATOM 933 C C . ILE A 1 126 ? -7.178 -1.621 3.108 1.00 98.38 126 ILE A C 1
ATOM 935 O O . ILE A 1 126 ? -6.880 -2.778 3.401 1.00 98.38 126 ILE A O 1
ATOM 939 N N . PHE A 1 127 ? -6.658 -0.986 2.069 1.00 98.12 127 PHE A N 1
ATOM 940 C CA . PHE A 1 127 ? -5.624 -1.530 1.202 1.00 98.12 127 PHE A CA 1
ATOM 941 C C . PHE A 1 127 ? -4.277 -0.958 1.620 1.00 98.12 127 PHE A C 1
ATOM 943 O O . PHE A 1 127 ? -4.110 0.259 1.634 1.00 98.12 127 PHE A O 1
ATOM 950 N N . VAL A 1 128 ? -3.337 -1.828 1.980 1.00 98.19 128 VAL A N 1
ATOM 951 C CA . VAL A 1 128 ? -2.016 -1.445 2.484 1.00 98.19 128 VAL A CA 1
ATOM 952 C C . VAL A 1 128 ? -0.972 -1.733 1.419 1.00 98.19 128 VAL A C 1
ATOM 954 O O . VAL A 1 128 ? -0.708 -2.891 1.118 1.00 98.19 128 VAL A O 1
ATOM 957 N N . TYR A 1 129 ? -0.368 -0.688 0.867 1.00 97.31 129 TYR A N 1
ATOM 958 C CA . TYR A 1 129 ? 0.644 -0.802 -0.179 1.00 97.31 129 TYR A CA 1
ATOM 959 C C . TYR A 1 129 ? 2.039 -0.832 0.438 1.00 97.31 129 TYR A C 1
ATOM 961 O O . TYR A 1 129 ? 2.421 0.125 1.118 1.00 97.31 129 TYR A O 1
ATOM 969 N N . SER A 1 130 ? 2.806 -1.893 0.173 1.00 95.31 130 SER A N 1
ATOM 970 C CA . SER A 1 130 ? 4.256 -1.866 0.371 1.00 95.31 130 SER A CA 1
ATOM 971 C C . SER A 1 130 ? 4.910 -0.959 -0.665 1.00 95.31 130 SER A C 1
ATOM 973 O O . SER A 1 130 ? 4.380 -0.749 -1.756 1.00 95.31 130 SER A O 1
ATOM 975 N N . THR A 1 131 ? 6.103 -0.463 -0.353 1.00 95.56 131 THR A N 1
ATOM 976 C CA . THR A 1 131 ? 6.962 0.211 -1.330 1.00 95.56 131 THR A CA 1
ATOM 977 C C . THR A 1 131 ? 8.384 -0.333 -1.256 1.00 95.56 131 THR A C 1
ATOM 979 O O . THR A 1 131 ? 8.700 -1.190 -0.429 1.00 95.56 131 THR A O 1
ATOM 982 N N . CYS A 1 132 ? 9.269 0.173 -2.119 1.00 94.69 132 CYS A N 1
ATOM 983 C CA . CYS A 1 132 ? 10.655 -0.282 -2.197 1.00 94.69 132 CYS A CA 1
ATOM 984 C C . CYS A 1 132 ? 11.374 -0.255 -0.841 1.00 94.69 132 CYS A C 1
ATOM 986 O O . CYS A 1 132 ? 12.087 -1.197 -0.514 1.00 94.69 132 CYS A O 1
ATOM 988 N N . VAL A 1 133 ? 11.173 0.790 -0.036 1.00 93.44 133 VAL A N 1
ATOM 989 C CA . VAL A 1 133 ? 11.882 0.944 1.239 1.00 93.44 133 VAL A CA 1
ATOM 990 C C . VAL A 1 133 ? 11.399 -0.073 2.272 1.00 93.44 133 VAL A C 1
ATOM 992 O O . VAL A 1 133 ? 12.229 -0.755 2.864 1.00 93.44 133 VAL A O 1
ATOM 995 N N . THR A 1 134 ? 10.084 -0.219 2.461 1.00 93.56 134 THR A N 1
ATOM 996 C CA . THR A 1 134 ? 9.519 -1.143 3.462 1.00 93.56 134 THR A CA 1
ATOM 997 C C . THR A 1 134 ? 9.823 -2.600 3.125 1.00 93.56 134 THR A C 1
ATOM 999 O O . THR A 1 134 ? 10.123 -3.394 4.012 1.00 93.56 134 THR A O 1
ATOM 1002 N N . ALA A 1 135 ? 9.831 -2.939 1.832 1.00 93.31 135 ALA A N 1
ATOM 1003 C CA . ALA A 1 135 ? 10.222 -4.264 1.367 1.00 93.31 135 ALA A CA 1
ATOM 1004 C C . ALA A 1 135 ? 11.717 -4.550 1.608 1.00 93.31 135 ALA A C 1
ATOM 1006 O O . ALA A 1 135 ? 12.075 -5.661 1.991 1.00 93.31 135 ALA A O 1
ATOM 1007 N N . LEU A 1 136 ? 12.597 -3.558 1.412 1.00 93.50 136 LEU A N 1
ATOM 1008 C CA . LEU A 1 136 ? 14.043 -3.717 1.613 1.00 93.50 136 LEU A CA 1
ATOM 1009 C C . LEU A 1 136 ? 14.436 -3.877 3.084 1.00 93.50 136 LEU A C 1
ATOM 1011 O O . LEU A 1 136 ? 15.362 -4.631 3.377 1.00 93.50 136 LEU A O 1
ATOM 1015 N N . ILE A 1 137 ? 13.758 -3.176 3.996 1.00 93.19 137 ILE A N 1
ATOM 1016 C CA . ILE A 1 137 ? 14.007 -3.315 5.442 1.00 93.19 137 ILE A CA 1
ATOM 1017 C C . ILE A 1 137 ? 13.368 -4.579 6.031 1.00 93.19 137 ILE A C 1
ATOM 1019 O O . ILE A 1 137 ? 13.740 -4.983 7.130 1.00 93.19 137 ILE A O 1
ATOM 1023 N N . GLY A 1 138 ? 12.466 -5.226 5.286 1.00 93.00 138 GLY A N 1
ATOM 1024 C CA . GLY A 1 138 ? 11.851 -6.493 5.667 1.00 93.00 138 GLY A CA 1
ATOM 1025 C C . GLY A 1 138 ? 10.655 -6.359 6.607 1.00 93.00 138 GLY A C 1
ATOM 1026 O O . GLY A 1 138 ? 10.447 -7.261 7.414 1.00 93.00 138 GLY A O 1
ATOM 1027 N N . ASP A 1 139 ? 9.888 -5.267 6.513 1.00 94.94 139 ASP A N 1
ATOM 1028 C CA . ASP A 1 139 ? 8.631 -5.124 7.261 1.00 94.94 139 ASP A CA 1
ATOM 1029 C C . ASP A 1 139 ? 7.629 -6.215 6.830 1.00 94.94 139 ASP A C 1
ATOM 1031 O O . ASP A 1 139 ? 7.320 -6.354 5.643 1.00 94.94 139 ASP A O 1
ATOM 1035 N N . ASP A 1 140 ? 7.076 -6.960 7.792 1.00 96.19 140 ASP A N 1
ATOM 1036 C CA . ASP A 1 140 ? 6.076 -8.011 7.558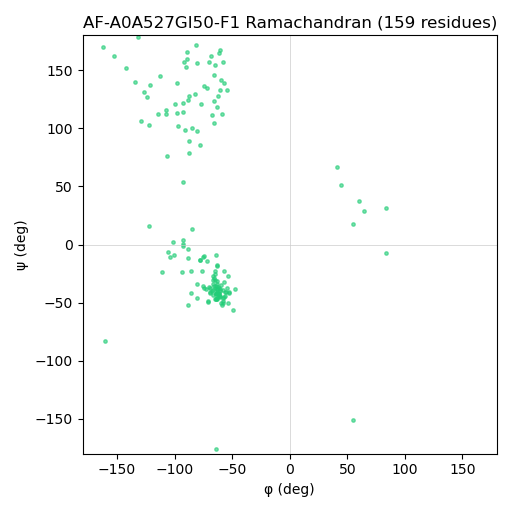 1.00 96.19 140 ASP A CA 1
ATOM 1037 C C . ASP A 1 140 ? 4.661 -7.406 7.551 1.00 96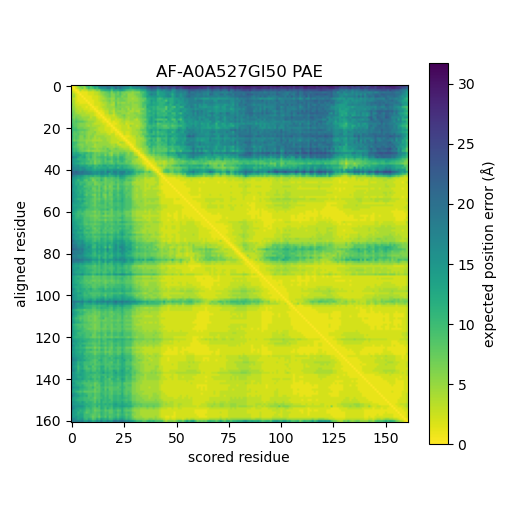.19 140 ASP A C 1
ATOM 1039 O O . ASP A 1 140 ? 3.904 -7.435 8.535 1.00 96.19 140 ASP A O 1
ATOM 1043 N N . ILE A 1 141 ? 4.297 -6.789 6.423 1.00 96.25 141 ILE A N 1
ATOM 1044 C CA . ILE A 1 141 ? 3.000 -6.119 6.287 1.00 96.25 141 ILE A CA 1
ATOM 1045 C C . ILE A 1 141 ? 1.836 -7.110 6.344 1.00 96.25 141 ILE A C 1
ATOM 1047 O O . ILE A 1 141 ? 0.751 -6.751 6.808 1.00 96.25 141 ILE A O 1
ATOM 1051 N N . GLU A 1 142 ? 2.035 -8.357 5.923 1.00 97.50 142 GLU A N 1
ATOM 1052 C CA . GLU A 1 142 ? 1.035 -9.415 5.960 1.00 97.50 142 GLU A CA 1
ATOM 1053 C C . GLU A 1 142 ? 0.662 -9.765 7.396 1.00 97.50 142 GLU A C 1
ATOM 1055 O O . GLU A 1 142 ? -0.529 -9.819 7.728 1.00 97.50 142 GLU A O 1
ATOM 1060 N N . ALA A 1 143 ? 1.653 -9.944 8.273 1.00 97.81 143 ALA A N 1
ATOM 1061 C CA . ALA A 1 143 ? 1.421 -10.181 9.690 1.00 97.81 143 ALA A CA 1
ATOM 1062 C C . ALA A 1 143 ? 0.688 -9.001 10.342 1.00 97.81 143 ALA A C 1
ATOM 1064 O O . ALA A 1 143 ? -0.259 -9.201 11.117 1.00 97.81 143 ALA A O 1
ATOM 1065 N N . VAL A 1 144 ? 1.066 -7.764 10.001 1.00 97.94 144 VAL A N 1
ATOM 1066 C CA . VAL A 1 144 ? 0.397 -6.558 10.511 1.00 97.94 144 VAL A CA 1
ATOM 1067 C C . VAL A 1 144 ? -1.056 -6.478 10.035 1.00 97.94 144 VAL A C 1
ATOM 1069 O O . VAL A 1 144 ? -1.947 -6.248 10.860 1.00 97.94 144 VAL A O 1
ATOM 1072 N N . CYS A 1 145 ? -1.315 -6.703 8.743 1.00 98.25 145 CYS A N 1
ATOM 1073 C CA . CYS A 1 145 ? -2.655 -6.672 8.150 1.00 98.25 145 CYS A CA 1
ATOM 1074 C C . CYS A 1 145 ? -3.555 -7.768 8.726 1.00 98.25 145 CYS A C 1
ATOM 1076 O O . CYS A 1 145 ? -4.700 -7.498 9.098 1.00 98.25 145 CYS A O 1
ATOM 1078 N N . LYS A 1 146 ? -3.027 -8.987 8.892 1.00 98.38 146 LYS A N 1
ATOM 1079 C CA . LYS A 1 146 ? -3.744 -10.098 9.528 1.00 98.38 146 LYS A CA 1
ATOM 1080 C C . LYS A 1 146 ? -4.139 -9.751 10.963 1.00 98.38 146 LYS A C 1
ATOM 1082 O O . LYS A 1 146 ? -5.315 -9.830 11.317 1.00 98.38 146 LYS A O 1
ATOM 1087 N N . ARG A 1 147 ? -3.186 -9.274 11.770 1.00 98.12 147 ARG A N 1
ATOM 1088 C CA . ARG A 1 147 ? -3.448 -8.862 13.158 1.00 98.12 147 ARG A CA 1
ATOM 1089 C C . ARG A 1 147 ? -4.466 -7.724 13.234 1.00 98.12 147 ARG A C 1
ATOM 1091 O O . ARG A 1 147 ? -5.289 -7.688 14.147 1.00 98.12 147 ARG A O 1
ATOM 1098 N N . ALA A 1 148 ? -4.395 -6.759 12.318 1.00 97.88 148 ALA A N 1
ATOM 1099 C CA . ALA A 1 148 ? -5.334 -5.643 12.277 1.00 97.88 148 ALA A CA 1
ATOM 1100 C C . ALA A 1 148 ? -6.745 -6.105 11.896 1.00 97.88 148 ALA A C 1
ATOM 1102 O O . ALA A 1 148 ? -7.711 -5.665 12.519 1.00 97.88 148 ALA A O 1
ATOM 1103 N N . THR A 1 149 ? -6.848 -7.040 10.951 1.00 98.00 149 THR A N 1
ATOM 1104 C CA . THR A 1 149 ? -8.113 -7.665 10.555 1.00 98.00 149 THR A CA 1
ATOM 1105 C C . THR A 1 149 ? -8.774 -8.363 11.740 1.00 98.00 149 THR A C 1
ATOM 1107 O O . THR A 1 149 ? -9.917 -8.055 12.076 1.00 98.00 149 THR A O 1
ATOM 1110 N N . GLU A 1 150 ? -8.030 -9.222 12.442 1.00 97.81 150 GLU A N 1
ATOM 1111 C CA . GLU A 1 150 ? -8.513 -9.941 13.629 1.00 97.81 150 GLU A CA 1
ATOM 1112 C C . GLU A 1 150 ? -8.922 -8.984 14.758 1.00 97.81 150 GLU A C 1
ATOM 1114 O O . GLU A 1 150 ? -9.967 -9.158 15.383 1.00 97.81 150 GLU A O 1
ATOM 1119 N N . LYS A 1 151 ? -8.124 -7.938 15.013 1.00 97.56 151 LYS A N 1
ATOM 1120 C CA . LYS A 1 151 ? -8.388 -7.001 16.113 1.00 97.56 151 LYS A CA 1
ATOM 1121 C C . LYS A 1 151 ? -9.565 -6.071 15.842 1.00 97.56 151 LYS A C 1
ATOM 1123 O O . LYS A 1 151 ? -10.276 -5.696 16.775 1.00 97.56 151 LYS A O 1
ATOM 1128 N N . PHE A 1 152 ? -9.715 -5.603 14.607 1.00 96.25 152 PHE A N 1
ATOM 1129 C CA . PHE A 1 152 ? -10.663 -4.538 14.287 1.00 96.25 152 PHE A CA 1
ATOM 1130 C C . PHE A 1 152 ? -11.936 -5.021 13.602 1.00 96.25 152 PHE A C 1
ATOM 1132 O O . PHE A 1 152 ? -12.866 -4.216 13.528 1.00 96.25 152 PHE A O 1
ATOM 1139 N N . GLY A 1 153 ? -11.991 -6.281 13.155 1.00 95.31 153 GLY A N 1
ATOM 1140 C CA . GLY A 1 153 ? -13.116 -6.819 12.388 1.00 95.31 153 GLY A CA 1
ATOM 1141 C C . GLY A 1 153 ? -13.279 -6.131 11.030 1.00 95.31 153 GLY A C 1
ATOM 1142 O O . GLY A 1 153 ? -14.397 -5.987 10.551 1.00 95.31 153 GLY A O 1
ATOM 1143 N N . LEU A 1 154 ? -12.176 -5.642 10.458 1.00 95.19 154 LEU A N 1
ATOM 1144 C CA . LEU A 1 154 ? -12.125 -4.855 9.226 1.00 95.19 154 LEU A CA 1
ATOM 1145 C C . LEU A 1 154 ? -11.236 -5.574 8.213 1.00 95.19 154 LEU A C 1
ATOM 1147 O O . LEU A 1 154 ? -10.166 -6.037 8.589 1.00 95.19 154 LEU A O 1
ATOM 1151 N N . ALA A 1 155 ? -11.633 -5.639 6.943 1.00 97.62 155 ALA A N 1
ATOM 1152 C CA . ALA A 1 155 ? -10.784 -6.218 5.908 1.00 97.62 155 ALA A CA 1
ATOM 1153 C C . ALA A 1 155 ? -9.550 -5.330 5.676 1.00 97.62 155 ALA A C 1
ATOM 1155 O O . ALA A 1 155 ? -9.671 -4.216 5.168 1.00 97.62 155 ALA A O 1
ATOM 1156 N N . VAL A 1 156 ? -8.364 -5.817 6.049 1.00 98.31 156 VAL A N 1
ATOM 1157 C CA . VAL A 1 156 ? -7.086 -5.144 5.783 1.00 98.31 156 VAL A CA 1
ATOM 1158 C C . VAL A 1 156 ? -6.276 -6.006 4.821 1.00 98.31 156 VAL A C 1
ATOM 1160 O O . VAL A 1 156 ? -5.864 -7.111 5.172 1.00 98.31 156 VAL A O 1
ATOM 1163 N N . VAL A 1 157 ? -6.081 -5.515 3.598 1.00 98.12 157 VAL A N 1
ATOM 1164 C CA . VAL A 1 157 ? -5.496 -6.280 2.490 1.00 98.12 157 VAL A CA 1
ATOM 1165 C C . VAL A 1 157 ? -4.074 -5.784 2.212 1.00 98.12 157 VAL A C 1
ATOM 1167 O O . VAL A 1 157 ? -3.925 -4.626 1.812 1.00 98.12 157 VAL A O 1
ATOM 1170 N N . PRO A 1 158 ? -3.037 -6.620 2.406 1.00 97.75 158 PRO A N 1
ATOM 1171 C CA . PRO A 1 158 ? -1.672 -6.277 2.024 1.00 97.75 158 PRO A CA 1
ATOM 1172 C C . PRO A 1 158 ? -1.507 -6.359 0.501 1.00 97.75 158 PRO A C 1
ATOM 1174 O O . PRO A 1 158 ? -1.972 -7.303 -0.140 1.00 97.75 158 PRO A O 1
ATOM 1177 N N . ILE A 1 159 ? -0.830 -5.371 -0.076 1.00 97.00 159 ILE A N 1
ATOM 1178 C CA . ILE A 1 159 ? -0.510 -5.274 -1.499 1.00 97.00 159 ILE A CA 1
ATOM 1179 C C . ILE A 1 159 ? 1.006 -5.180 -1.614 1.00 97.00 159 ILE A C 1
ATOM 1181 O O . ILE A 1 159 ? 1.588 -4.120 -1.378 1.00 97.00 159 ILE A O 1
ATOM 1185 N N . ASN A 1 160 ? 1.619 -6.304 -1.984 1.00 91.19 160 ASN A N 1
ATOM 1186 C CA . ASN A 1 160 ? 3.042 -6.385 -2.286 1.00 91.19 160 ASN A CA 1
ATOM 1187 C C . ASN A 1 160 ? 3.269 -5.989 -3.740 1.00 91.19 160 ASN A C 1
ATOM 1189 O O . ASN A 1 160 ? 3.019 -6.783 -4.652 1.00 91.19 160 ASN A O 1
ATOM 1193 N N . ALA A 1 161 ? 3.695 -4.747 -3.933 1.00 76.75 161 ALA A N 1
ATOM 1194 C CA . ALA A 1 161 ? 3.958 -4.137 -5.227 1.00 76.75 161 ALA A CA 1
ATOM 1195 C C . ALA A 1 161 ? 5.291 -3.384 -5.205 1.00 76.75 161 ALA A C 1
ATOM 1197 O O . ALA A 1 161 ? 5.662 -2.833 -4.144 1.00 76.75 161 ALA A O 1
#

Secondary structure (DSSP, 8-state):
---HHHHHHHTT--TT-HHHHTS-TTGGGGTT--PPPTTS-----HHHHHHHHHTT-TTSEEEE-S-HHHHHHHTTSS----SS--GGGS-EE----HHHHHTT-HHHHHHHHHHHHHHHH--SEEEEE--HHHHHHT--HHHHHHHHHHHHTSEEEEE--